Protein AF-A0A8T5R494-F1 (afdb_monomer)

Nearest PDB structures (foldseek):
  7bzg-assembly3_J  TM=7.906E-01  e=1.914E-04  Bacillus subtilis subsp. subtilis str. 168
  2lkp-assembly1_B  TM=6.337E-01  e=5.012E-02  Mycobacterium tuberculosis H37Rv
  2rdp-assembly1_A-2  TM=5.230E-01  e=3.311E-02  Geobacillus stearothermophilus
  4a6d-assembly1_A  TM=3.473E-01  e=1.219E-01  Homo sapiens
  2vxz-assembly1_A  TM=4.107E-01  e=8.606E-01  Pyrobaculum spherical virus

Sequence (161 aa):
MCARSATLAPHDPERRPKGMEPYERPQQTRVPLKECPVGASLDLLARKWTFMLLRDVAFYKLDRYSQFLHNNPGITPRILSRRLNEMVEERLLVRIGEGKDTHYRIGARGTDALPILVALFQYGLKNRADEVFTDGRPRPLGEVMPSWDADFILSLFDKEA

Foldseek 3Di:
DDDDPPPDDPPPVPPDDPPDDPPDDPPPPPDDDPDDPVVVVCVPCVPPCNLVVLCCCLPVVAWDLVSSPVSDPPQDSVNSVVNLVVCCVVQQWPWDDDDPPTTIHGGPVVLVCLVVSVVVVLCCLPPVLCPVPPVSHHDGPCVVRVVCPVCVSVVSVPPPD

Secondary structure (DSSP, 8-state):
-PPP---PPP--TT-PPTTPPP-PPPPP-SS--SS-HHHHHHHHHTSTTHHHHHHHHHTS---SHHHHHHHSTT--HHHHHHHHHHHHHTTSEEEES-GGG-EEEE-HHHHHHHHHHHHHHHHHHHH-HHHH-TT-----HHHH-TTS-HHHHHTTT----

Solvent-accessible surface area (backbone atoms only — not comparable to full-atom values): 9972 Å² total; per-residue (Å²): 136,83,82,78,81,78,76,74,70,81,82,61,92,80,74,70,65,88,89,62,74,83,81,70,73,77,77,74,66,97,60,90,68,96,64,59,68,67,58,64,47,41,73,58,54,66,40,87,60,45,60,58,54,51,42,34,33,76,74,68,66,39,36,40,70,70,52,54,52,67,77,35,83,88,57,47,74,71,55,48,56,52,50,55,52,52,32,33,77,66,30,32,27,38,80,40,76,59,81,93,60,38,35,43,42,79,16,73,56,30,46,70,42,44,67,57,52,52,52,52,49,49,48,40,32,62,76,37,12,68,80,73,35,98,84,39,59,59,56,59,62,60,76,80,39,66,88,56,41,69,62,62,57,46,58,64,68,65,67,93,123

pLDDT: mean 83.4, std 18.54, range [34.81, 98.44]

Radius of gyration: 21.04 Å; Cα contacts (8 Å, |Δi|>4): 126; chains: 1; bounding box: 49×38×62 Å

Structure (mmCIF, N/CA/C/O backbone):
data_AF-A0A8T5R494-F1
#
_entry.id   AF-A0A8T5R494-F1
#
loop_
_atom_site.group_PDB
_atom_site.id
_atom_site.type_symbol
_atom_site.label_atom_id
_atom_site.label_alt_id
_atom_site.label_comp_id
_atom_site.label_asym_id
_atom_site.label_entity_id
_atom_site.label_seq_id
_atom_site.pdbx_PDB_ins_code
_atom_site.Cartn_x
_atom_site.Cartn_y
_atom_site.Cartn_z
_atom_site.occupancy
_atom_site.B_iso_or_equiv
_atom_site.auth_seq_id
_atom_site.auth_comp_id
_atom_site.auth_asym_id
_atom_site.auth_atom_id
_atom_site.pdbx_PDB_model_num
ATOM 1 N N . MET A 1 1 ? 33.341 15.237 -7.408 1.00 35.72 1 MET A N 1
ATOM 2 C CA . MET A 1 1 ? 33.503 14.975 -8.855 1.00 35.72 1 MET A CA 1
ATOM 3 C C . MET A 1 1 ? 32.112 14.890 -9.466 1.00 35.72 1 MET A C 1
ATOM 5 O O . MET A 1 1 ? 31.382 13.965 -9.144 1.00 35.72 1 MET A O 1
ATOM 9 N N . CYS A 1 2 ? 31.703 15.909 -10.228 1.00 35.56 2 CYS A N 1
ATOM 10 C CA . CYS A 1 2 ? 30.372 15.998 -10.838 1.00 35.56 2 CYS A CA 1
ATOM 11 C C . CYS A 1 2 ? 30.210 14.974 -11.969 1.00 35.56 2 CYS A C 1
ATOM 13 O O . CYS A 1 2 ? 30.996 14.980 -12.917 1.00 35.56 2 CYS A O 1
ATOM 15 N N . ALA A 1 3 ? 29.165 14.148 -11.899 1.00 40.94 3 ALA A N 1
ATOM 16 C CA . ALA A 1 3 ? 28.700 13.364 -13.036 1.00 40.94 3 ALA A CA 1
ATOM 17 C C . ALA A 1 3 ? 28.098 14.318 -14.079 1.00 40.94 3 ALA A C 1
ATOM 19 O O . ALA A 1 3 ? 27.224 15.128 -13.770 1.00 40.94 3 ALA A O 1
ATOM 20 N N . ARG A 1 4 ? 28.610 14.260 -15.310 1.00 42.50 4 ARG A N 1
ATOM 21 C CA . ARG A 1 4 ? 28.091 15.033 -16.440 1.00 42.50 4 ARG A CA 1
ATOM 22 C C . ARG A 1 4 ? 26.683 14.539 -16.773 1.00 42.50 4 ARG A C 1
ATOM 24 O O . ARG A 1 4 ? 26.517 13.367 -17.102 1.00 42.50 4 ARG A O 1
ATOM 31 N N . SER A 1 5 ? 25.701 15.440 -16.739 1.00 43.28 5 SER A N 1
ATOM 32 C CA . SER A 1 5 ? 24.418 15.249 -17.419 1.00 43.28 5 SER A CA 1
ATOM 33 C C . SER A 1 5 ? 24.680 14.905 -18.881 1.00 43.28 5 SER A C 1
ATOM 35 O O . SER A 1 5 ? 25.178 15.740 -19.637 1.00 43.28 5 SER A O 1
ATOM 37 N N . ALA A 1 6 ? 24.348 13.684 -19.285 1.00 45.44 6 ALA A N 1
ATOM 38 C CA . ALA A 1 6 ? 24.161 13.375 -20.690 1.00 45.44 6 ALA A CA 1
ATOM 39 C C . ALA A 1 6 ? 22.821 13.991 -21.102 1.00 45.44 6 ALA A C 1
ATOM 41 O O . ALA A 1 6 ? 21.758 13.433 -20.838 1.00 45.44 6 ALA A O 1
ATOM 42 N N . THR A 1 7 ? 22.866 15.181 -21.698 1.00 47.38 7 THR A N 1
ATOM 43 C CA . THR A 1 7 ? 21.716 15.741 -22.405 1.00 47.38 7 THR A CA 1
ATOM 44 C C . THR A 1 7 ? 21.372 14.766 -23.527 1.00 47.38 7 THR A C 1
ATOM 46 O O . THR A 1 7 ? 22.133 14.638 -24.486 1.00 47.38 7 THR A O 1
ATOM 49 N N . LEU A 1 8 ? 20.266 14.030 -23.391 1.00 46.75 8 LEU A N 1
ATOM 50 C CA . LEU A 1 8 ? 19.692 13.276 -24.501 1.00 46.75 8 LEU A CA 1
ATOM 51 C C . LEU A 1 8 ? 19.473 14.268 -25.646 1.00 46.75 8 LEU A C 1
ATOM 53 O O . LEU A 1 8 ? 18.751 15.254 -25.485 1.00 46.75 8 LEU A O 1
ATOM 57 N N . ALA A 1 9 ? 20.150 14.042 -26.772 1.00 51.09 9 ALA A N 1
ATOM 58 C CA . ALA A 1 9 ? 19.888 14.798 -27.986 1.00 51.09 9 ALA A CA 1
ATOM 59 C C . ALA A 1 9 ? 18.387 14.688 -28.314 1.00 51.09 9 ALA A C 1
ATOM 61 O O . ALA A 1 9 ? 17.805 13.620 -28.088 1.00 51.09 9 ALA A O 1
ATOM 62 N N . PRO A 1 10 ? 17.746 15.758 -28.816 1.00 45.12 10 PRO A N 1
ATOM 63 C CA . PRO A 1 10 ? 16.353 15.685 -29.230 1.00 45.12 10 PRO A CA 1
ATOM 64 C C . PRO A 1 10 ? 16.191 14.517 -30.205 1.00 45.12 10 PRO A C 1
ATOM 66 O O . PRO A 1 10 ? 16.968 14.378 -31.151 1.00 45.12 10 PRO A O 1
ATOM 69 N N . HIS A 1 11 ? 15.224 13.645 -29.921 1.00 53.19 11 HIS A N 1
ATOM 70 C CA . HIS A 1 11 ? 14.880 12.530 -30.790 1.00 53.19 11 HIS A CA 1
ATOM 71 C C . HIS A 1 11 ? 14.427 13.108 -32.133 1.00 53.19 11 HIS A C 1
ATOM 73 O O . HIS A 1 11 ? 13.303 13.593 -32.237 1.00 53.19 11 HIS A O 1
ATOM 79 N N . ASP A 1 12 ? 15.307 13.087 -33.133 1.00 54.69 12 ASP A N 1
ATOM 80 C CA . ASP A 1 12 ? 14.981 13.408 -34.519 1.00 54.69 12 ASP A CA 1
ATOM 81 C C . ASP A 1 12 ? 14.103 12.268 -35.064 1.00 54.69 12 ASP A C 1
ATOM 83 O O . ASP A 1 12 ? 14.610 11.164 -35.291 1.00 54.69 12 ASP A O 1
ATOM 87 N N . PRO A 1 13 ? 12.783 12.484 -35.215 1.00 51.34 13 PRO A N 1
ATOM 88 C CA . PRO A 1 13 ? 11.857 11.428 -35.599 1.00 51.34 13 PRO A CA 1
ATOM 89 C C . PRO A 1 13 ? 12.082 10.930 -37.034 1.00 51.34 13 PRO A C 1
ATOM 91 O O . PRO A 1 13 ? 11.538 9.886 -37.394 1.00 51.34 13 PRO A O 1
ATOM 94 N N . GLU A 1 14 ? 12.887 11.633 -37.837 1.00 53.16 14 GLU A N 1
ATOM 95 C CA . GLU A 1 14 ? 13.161 11.293 -39.234 1.00 53.16 14 GLU A CA 1
ATOM 96 C C . GLU A 1 14 ? 14.513 10.594 -39.436 1.00 53.16 14 GLU A C 1
ATOM 98 O O . GLU A 1 14 ? 14.750 9.977 -40.480 1.00 53.16 14 GLU A O 1
ATOM 103 N N . ARG A 1 15 ? 15.396 10.600 -38.429 1.00 57.34 15 ARG A N 1
ATOM 104 C CA . ARG A 1 15 ? 16.722 9.974 -38.520 1.00 57.34 15 ARG A CA 1
ATOM 105 C C . ARG A 1 15 ? 16.650 8.466 -38.287 1.00 57.34 15 ARG A C 1
ATOM 107 O O . ARG A 1 15 ? 17.112 7.941 -37.277 1.00 57.34 15 ARG A O 1
ATOM 114 N N . ARG A 1 16 ? 16.087 7.740 -39.253 1.00 57.44 16 ARG A N 1
ATOM 115 C CA . ARG A 1 16 ? 16.098 6.272 -39.253 1.00 57.44 16 ARG A CA 1
ATOM 116 C C . ARG A 1 16 ? 17.517 5.759 -39.567 1.00 57.44 16 ARG A C 1
ATOM 118 O O . ARG A 1 16 ? 18.055 6.112 -40.621 1.00 57.44 16 ARG A O 1
ATOM 125 N N . PRO A 1 17 ? 18.142 4.920 -38.719 1.00 65.81 17 PRO A N 1
ATOM 126 C CA . PRO A 1 17 ? 19.397 4.264 -39.078 1.00 65.81 17 PRO A CA 1
ATOM 127 C C . PRO A 1 17 ? 19.195 3.399 -40.333 1.00 65.81 17 PRO A C 1
ATOM 129 O O . PRO A 1 17 ? 18.242 2.623 -40.428 1.00 65.81 17 PRO A O 1
ATOM 132 N N . LYS A 1 18 ? 20.080 3.560 -41.326 1.00 54.66 18 LYS A N 1
ATOM 133 C CA . LYS A 1 18 ? 20.036 2.796 -42.584 1.00 54.66 18 LYS A CA 1
ATOM 134 C C . LYS A 1 18 ? 20.122 1.295 -42.278 1.00 54.66 18 LYS A C 1
ATOM 136 O O . LYS A 1 18 ? 21.064 0.867 -41.622 1.00 54.66 18 LYS A O 1
ATOM 141 N N . GLY A 1 19 ? 19.159 0.517 -42.775 1.00 61.78 19 GLY A N 1
ATOM 142 C CA . GLY A 1 19 ? 19.111 -0.943 -42.612 1.00 61.78 19 GLY A CA 1
ATOM 143 C C . GLY A 1 19 ? 18.159 -1.452 -41.526 1.00 61.78 19 GLY A C 1
ATOM 144 O O . GLY A 1 19 ? 18.004 -2.659 -41.392 1.00 61.78 19 GLY A O 1
ATOM 145 N N . MET A 1 20 ? 17.497 -0.564 -40.779 1.00 58.94 20 MET A N 1
ATOM 146 C CA . MET A 1 20 ? 16.424 -0.959 -39.866 1.00 58.94 20 MET A CA 1
ATOM 147 C C . MET A 1 20 ? 15.097 -0.993 -40.628 1.00 58.94 20 MET A C 1
ATOM 149 O O . MET A 1 20 ? 14.709 0.012 -41.239 1.00 58.94 20 MET A O 1
ATOM 153 N N . GLU A 1 21 ? 14.409 -2.138 -40.604 1.00 63.00 21 GLU A N 1
ATOM 154 C CA . GLU A 1 21 ? 13.034 -2.224 -41.099 1.00 63.00 21 GLU A CA 1
ATOM 155 C C . GLU A 1 21 ? 12.159 -1.144 -40.439 1.00 63.00 21 GLU A C 1
ATOM 157 O O . GLU A 1 21 ? 12.444 -0.720 -39.311 1.00 63.00 21 GLU A O 1
ATOM 162 N N . PRO A 1 22 ? 11.115 -0.643 -41.129 1.00 63.50 22 PRO A N 1
ATOM 163 C CA . PRO A 1 22 ? 10.163 0.261 -40.506 1.00 63.50 22 PRO A CA 1
ATOM 164 C C . PRO A 1 22 ? 9.665 -0.357 -39.196 1.00 63.50 22 PRO A C 1
ATOM 166 O O . PRO A 1 22 ? 9.091 -1.439 -39.205 1.00 63.50 22 PRO A O 1
ATOM 169 N N . TYR A 1 23 ? 9.873 0.330 -38.069 1.00 65.62 23 TYR A N 1
ATOM 170 C CA . TYR A 1 23 ? 9.154 -0.010 -36.847 1.00 65.62 23 TYR A CA 1
ATOM 171 C C . TYR A 1 23 ? 7.674 0.270 -37.110 1.00 65.62 23 TYR A C 1
ATOM 173 O O . TYR A 1 23 ? 7.215 1.413 -37.020 1.00 65.62 23 TYR A O 1
ATOM 181 N N . GLU A 1 24 ? 6.933 -0.760 -37.508 1.00 59.88 24 GLU A N 1
ATOM 182 C CA . GLU A 1 24 ? 5.483 -0.713 -37.487 1.00 59.88 24 GLU A CA 1
ATOM 183 C C . GLU A 1 24 ? 5.073 -0.546 -36.032 1.00 59.88 24 GLU A C 1
ATOM 185 O O . GLU A 1 24 ? 5.380 -1.381 -35.177 1.00 59.88 24 GLU A O 1
ATOM 190 N N . ARG A 1 25 ? 4.405 0.574 -35.729 1.00 60.47 25 ARG A N 1
ATOM 191 C CA . ARG A 1 25 ? 3.789 0.730 -34.415 1.00 60.47 25 ARG A CA 1
ATOM 192 C C . ARG A 1 25 ? 2.878 -0.482 -34.217 1.00 60.47 25 ARG A C 1
ATOM 194 O O . ARG A 1 25 ? 2.008 -0.676 -35.071 1.00 60.47 25 ARG A O 1
ATOM 201 N N . PRO A 1 26 ? 3.062 -1.277 -33.145 1.00 67.69 26 PRO A N 1
ATOM 202 C CA . PRO A 1 26 ? 2.197 -2.414 -32.890 1.00 67.69 26 PRO A CA 1
ATOM 203 C C . PRO A 1 26 ? 0.752 -1.938 -32.983 1.00 67.69 26 PRO A C 1
ATOM 205 O O . PRO A 1 26 ? 0.393 -0.901 -32.412 1.00 67.69 26 PRO A O 1
ATOM 208 N N . GLN A 1 27 ? -0.026 -2.642 -33.807 1.00 63.25 27 GLN A N 1
ATOM 209 C CA . GLN A 1 27 ? -1.406 -2.279 -34.088 1.00 63.25 27 GLN A CA 1
ATOM 210 C C . GLN A 1 27 ? -2.154 -2.121 -32.760 1.00 63.25 27 GLN A C 1
ATOM 212 O O . GLN A 1 27 ? -1.926 -2.877 -31.811 1.00 63.25 27 GLN A O 1
ATOM 217 N N . GLN A 1 28 ? -2.986 -1.080 -32.688 1.00 73.00 28 GLN A N 1
ATOM 218 C CA . GLN A 1 28 ? -3.753 -0.707 -31.499 1.00 73.00 28 GLN A CA 1
ATOM 219 C C . GLN A 1 28 ? -4.511 -1.925 -30.944 1.00 73.00 28 GLN A C 1
ATOM 221 O O . GLN A 1 28 ? -4.804 -2.874 -31.673 1.00 73.00 28 GLN A O 1
ATOM 226 N N . THR A 1 29 ? -4.795 -1.925 -29.641 1.00 75.06 29 THR A N 1
ATOM 227 C CA . THR A 1 29 ? -5.480 -3.036 -28.964 1.00 75.06 29 THR A CA 1
ATOM 228 C C . THR A 1 29 ? -6.690 -3.533 -29.759 1.00 75.06 29 THR A C 1
ATOM 230 O O . THR A 1 29 ? -7.454 -2.736 -30.295 1.00 75.06 29 THR A O 1
ATOM 233 N N . ARG A 1 30 ? -6.894 -4.862 -29.803 1.00 81.31 30 ARG A N 1
ATOM 234 C CA . ARG A 1 30 ? -8.007 -5.499 -30.546 1.00 81.31 30 ARG A CA 1
ATOM 235 C C . ARG A 1 30 ? -9.382 -4.925 -30.180 1.00 81.31 30 ARG A C 1
ATOM 237 O O . ARG A 1 30 ? -10.300 -4.969 -30.989 1.00 81.31 30 ARG A O 1
ATOM 244 N N . VAL A 1 31 ? -9.506 -4.411 -28.957 1.00 84.81 31 VAL A N 1
ATOM 245 C CA . VAL A 1 31 ? -10.668 -3.677 -28.457 1.00 84.81 31 VAL A CA 1
ATOM 246 C C . VAL A 1 31 ? -10.256 -2.220 -28.216 1.00 84.81 31 VAL A C 1
ATOM 248 O O . VAL A 1 31 ? -9.217 -2.000 -27.582 1.00 84.81 31 VAL A O 1
ATOM 251 N N . PRO A 1 32 ? -11.044 -1.227 -28.670 1.00 86.44 32 PRO A N 1
ATOM 252 C CA . PRO A 1 32 ? -10.799 0.176 -28.358 1.00 86.44 32 PRO A CA 1
ATOM 253 C C . PRO A 1 32 ? -10.832 0.422 -26.849 1.00 86.44 32 PRO A C 1
ATOM 255 O O . PRO A 1 32 ? -11.791 0.060 -26.167 1.00 86.44 32 PRO A O 1
ATOM 258 N N . LEU A 1 33 ? -9.790 1.062 -26.327 1.00 86.00 33 LEU A N 1
ATOM 259 C CA . LEU A 1 33 ? -9.702 1.442 -24.922 1.00 86.00 33 LEU A CA 1
ATOM 260 C C . LEU A 1 33 ? -10.094 2.910 -24.754 1.00 86.00 33 LEU A C 1
ATOM 262 O O . LEU A 1 33 ? -9.643 3.765 -25.514 1.00 86.00 33 LEU A O 1
ATOM 266 N N . LYS A 1 34 ? -10.902 3.208 -23.731 1.00 89.31 34 LYS A N 1
ATOM 267 C CA . LYS A 1 34 ? -11.226 4.593 -23.353 1.00 89.31 34 LYS A CA 1
ATOM 268 C C . LYS A 1 34 ? -10.008 5.322 -22.771 1.00 89.31 34 LYS A C 1
ATOM 270 O O . LYS A 1 34 ? -9.841 6.514 -22.997 1.00 89.31 34 LYS A O 1
ATOM 275 N N . GLU A 1 35 ? -9.174 4.602 -22.026 1.00 88.50 35 GLU A N 1
ATOM 276 C CA . GLU A 1 35 ? -7.960 5.107 -21.383 1.00 88.50 35 GLU A CA 1
ATOM 277 C C . GLU A 1 35 ? -6.911 3.994 -21.245 1.00 88.50 35 GLU A C 1
ATOM 279 O O . GLU A 1 35 ? -7.214 2.811 -21.415 1.00 88.50 35 GLU A O 1
ATOM 284 N N . CYS A 1 36 ? -5.663 4.362 -20.946 1.00 89.25 36 CYS A N 1
ATOM 285 C CA . CYS A 1 36 ? -4.590 3.392 -20.742 1.00 89.25 36 CYS A CA 1
ATOM 286 C C . CYS A 1 36 ? -4.815 2.612 -19.429 1.00 89.25 36 CYS A C 1
ATOM 288 O O . CYS A 1 36 ? -4.784 3.231 -18.363 1.00 89.25 36 CYS A O 1
ATOM 290 N N . PRO A 1 37 ? -4.954 1.271 -19.455 1.00 91.44 37 PRO A N 1
ATOM 291 C CA . PRO A 1 37 ? -5.215 0.480 -18.250 1.00 91.44 37 PRO A CA 1
ATOM 292 C C . PRO A 1 37 ? -4.057 0.537 -17.248 1.00 91.44 37 PRO A C 1
ATOM 294 O O . PRO A 1 37 ? -4.281 0.474 -16.041 1.00 91.44 37 PRO A O 1
ATOM 297 N N . VAL A 1 38 ? -2.821 0.708 -17.731 1.00 94.00 38 VAL A N 1
ATOM 298 C CA . VAL A 1 38 ? -1.653 0.914 -16.863 1.00 94.00 38 VAL A CA 1
ATOM 299 C C . VAL A 1 38 ? -1.771 2.248 -16.127 1.00 94.00 38 VAL A C 1
ATOM 301 O O . VAL A 1 38 ? -1.632 2.275 -14.910 1.00 94.00 38 VAL A O 1
ATOM 304 N N . GLY A 1 39 ? -2.081 3.335 -16.843 1.00 93.56 39 GLY A N 1
ATOM 305 C CA . GLY A 1 39 ? -2.271 4.660 -16.243 1.00 93.56 39 GLY A CA 1
ATOM 306 C C . GLY A 1 39 ? -3.376 4.655 -15.186 1.00 93.56 39 GLY A C 1
ATOM 307 O O . GLY A 1 39 ? -3.116 4.988 -14.033 1.00 93.56 39 GLY A O 1
ATOM 308 N N . ALA A 1 40 ? -4.558 4.145 -15.544 1.00 93.44 40 ALA A N 1
ATOM 309 C CA . ALA A 1 40 ? -5.696 4.038 -14.629 1.00 93.44 40 ALA A CA 1
ATOM 310 C C . ALA A 1 40 ? -5.382 3.189 -13.379 1.00 93.44 40 ALA A C 1
ATOM 312 O O . ALA A 1 40 ? -5.822 3.501 -12.273 1.00 93.44 40 ALA A O 1
ATOM 313 N N . SER A 1 41 ? -4.581 2.127 -13.524 1.00 94.94 41 SER A N 1
ATOM 314 C CA . SER A 1 41 ? -4.144 1.310 -12.382 1.00 94.94 41 SER A CA 1
ATOM 315 C C . SER A 1 41 ? -3.178 2.069 -11.469 1.00 94.94 41 SER A C 1
ATOM 317 O O . SER A 1 41 ? -3.281 1.986 -10.243 1.00 94.94 41 SER A O 1
ATOM 319 N N . LEU A 1 42 ? -2.241 2.824 -12.049 1.00 95.44 42 LEU A N 1
ATOM 320 C CA . LEU A 1 42 ? -1.254 3.602 -11.299 1.00 95.44 42 LEU A CA 1
ATOM 321 C C . LEU A 1 42 ? -1.894 4.761 -10.529 1.00 95.44 42 LEU A C 1
ATOM 323 O O . LEU A 1 42 ? -1.454 5.037 -9.413 1.00 95.44 42 LEU A O 1
ATOM 327 N N . ASP A 1 43 ? -2.970 5.360 -11.042 1.00 92.88 43 ASP A N 1
ATOM 328 C CA . ASP A 1 43 ? -3.707 6.422 -10.342 1.00 92.88 43 ASP A CA 1
ATOM 329 C C . ASP A 1 43 ? -4.204 5.996 -8.957 1.00 92.88 43 ASP A C 1
ATOM 331 O O . ASP A 1 43 ? -4.339 6.834 -8.060 1.00 92.88 43 ASP A O 1
ATOM 335 N N . LEU A 1 44 ? -4.446 4.698 -8.754 1.00 93.31 44 LEU A N 1
ATOM 336 C CA . LEU A 1 44 ? -4.774 4.114 -7.458 1.00 93.31 44 LEU A CA 1
ATOM 337 C C . LEU A 1 44 ? -3.546 3.514 -6.761 1.00 93.31 44 LEU A C 1
ATOM 339 O O . LEU A 1 44 ? -3.256 3.845 -5.606 1.00 93.31 44 LEU A O 1
ATOM 343 N N . LEU A 1 45 ? -2.839 2.608 -7.439 1.00 95.81 45 LEU A N 1
ATOM 344 C CA . LEU A 1 45 ? -1.816 1.760 -6.823 1.00 95.81 45 LEU A CA 1
ATOM 345 C C . LEU A 1 45 ? -0.520 2.518 -6.512 1.00 95.81 45 LEU A C 1
ATOM 347 O O . LEU A 1 45 ? 0.123 2.239 -5.500 1.00 95.81 45 LEU A O 1
ATOM 351 N N . ALA A 1 46 ? -0.158 3.516 -7.322 1.00 94.31 46 ALA A N 1
ATOM 352 C CA . ALA A 1 46 ? 1.048 4.319 -7.116 1.00 94.31 46 ALA A CA 1
ATOM 353 C C . ALA A 1 46 ? 0.853 5.459 -6.101 1.00 94.31 46 ALA A C 1
ATOM 355 O O . ALA A 1 46 ? 1.801 6.186 -5.792 1.00 94.31 46 ALA A O 1
ATOM 356 N N . ARG A 1 47 ? -0.353 5.622 -5.530 1.00 96.00 47 ARG A N 1
ATOM 357 C CA . ARG A 1 47 ? -0.571 6.578 -4.436 1.00 96.00 47 ARG A CA 1
ATOM 358 C C . ARG A 1 47 ? 0.342 6.225 -3.259 1.00 96.00 47 ARG A C 1
ATOM 360 O O . ARG A 1 47 ? 0.454 5.063 -2.862 1.00 96.00 47 ARG A O 1
ATOM 367 N N . LYS A 1 48 ? 0.977 7.242 -2.668 1.00 94.94 48 LYS A N 1
ATOM 368 C CA . LYS A 1 48 ? 1.912 7.065 -1.548 1.00 94.94 48 LYS A CA 1
ATOM 369 C C . LYS A 1 48 ? 1.268 6.233 -0.428 1.00 94.94 48 LYS A C 1
ATOM 371 O O . LYS A 1 48 ? 0.131 6.498 -0.040 1.00 94.94 48 LYS A O 1
ATOM 376 N N . TRP A 1 49 ? 2.035 5.275 0.095 1.00 97.38 49 TRP A N 1
ATOM 377 C CA . TRP A 1 49 ? 1.672 4.303 1.140 1.00 97.38 49 TRP A CA 1
ATOM 378 C C . TRP A 1 49 ? 0.795 3.119 0.720 1.00 97.38 49 TRP A C 1
ATOM 380 O O . TRP A 1 49 ? 0.738 2.162 1.482 1.00 97.38 49 TRP A O 1
ATOM 390 N N . THR A 1 50 ? 0.173 3.110 -0.464 1.00 97.69 50 THR A N 1
ATOM 391 C CA . THR A 1 50 ? -0.735 2.014 -0.864 1.00 97.69 50 THR A CA 1
ATOM 392 C C . THR A 1 50 ? -0.051 0.650 -0.813 1.00 97.69 50 THR A C 1
ATOM 394 O O . THR A 1 50 ? -0.492 -0.230 -0.078 1.00 97.69 50 THR A O 1
ATOM 397 N N . PHE A 1 51 ? 1.074 0.487 -1.513 1.00 97.56 51 PHE A N 1
ATOM 398 C CA . PHE A 1 51 ? 1.819 -0.774 -1.493 1.00 97.56 51 PHE A CA 1
ATOM 399 C C . PHE A 1 51 ? 2.475 -1.080 -0.144 1.00 97.56 51 PHE A C 1
ATOM 401 O O . PHE A 1 51 ? 2.638 -2.249 0.186 1.00 97.56 51 PHE A O 1
ATOM 408 N N . MET A 1 52 ? 2.811 -0.065 0.658 1.00 97.56 52 MET A N 1
ATOM 409 C CA . MET A 1 52 ? 3.364 -0.287 2.000 1.00 97.56 52 MET A CA 1
ATOM 410 C C . MET A 1 52 ? 2.309 -0.872 2.943 1.00 97.56 52 MET A C 1
ATOM 412 O O . MET A 1 52 ? 2.586 -1.824 3.660 1.00 97.56 52 MET A O 1
ATOM 416 N N . LEU A 1 53 ? 1.075 -0.368 2.887 1.00 98.25 53 LEU A N 1
ATOM 417 C CA . LEU A 1 53 ? -0.032 -0.888 3.691 1.00 98.25 53 LEU A CA 1
ATOM 418 C C . LEU A 1 53 ? -0.520 -2.253 3.184 1.00 98.25 53 LEU A C 1
ATOM 420 O O . LEU A 1 53 ? -0.818 -3.126 3.993 1.00 98.25 53 LEU A O 1
ATOM 424 N N . LEU A 1 54 ? -0.552 -2.480 1.863 1.00 97.06 54 LEU A N 1
ATOM 425 C CA . LEU A 1 54 ? -0.850 -3.808 1.306 1.00 97.06 54 LEU A CA 1
ATOM 426 C C . LEU A 1 54 ? 0.196 -4.846 1.726 1.00 97.06 54 LEU A C 1
ATOM 428 O O . LEU A 1 54 ? -0.178 -5.943 2.133 1.00 97.06 54 LEU A O 1
ATOM 432 N N . ARG A 1 55 ? 1.486 -4.486 1.681 1.00 94.88 55 ARG A N 1
ATOM 433 C CA . ARG A 1 55 ? 2.585 -5.299 2.217 1.00 94.88 55 ARG A CA 1
ATOM 434 C C . ARG A 1 55 ? 2.324 -5.631 3.678 1.00 94.88 55 ARG A C 1
ATOM 436 O O . ARG A 1 55 ? 2.301 -6.797 4.038 1.00 94.88 55 ARG A O 1
ATOM 443 N N . ASP A 1 56 ? 2.059 -4.639 4.511 1.00 96.31 56 ASP A N 1
ATOM 444 C CA . ASP A 1 56 ? 1.877 -4.870 5.943 1.00 96.31 56 ASP A CA 1
ATOM 445 C C . ASP A 1 56 ? 0.765 -5.881 6.256 1.00 96.31 56 ASP A C 1
ATOM 447 O O . ASP A 1 56 ? 0.966 -6.779 7.075 1.00 96.31 56 ASP A O 1
ATOM 451 N N . VAL A 1 57 ? -0.364 -5.800 5.549 1.00 94.62 57 VAL A N 1
ATOM 452 C CA . VAL A 1 57 ? -1.482 -6.741 5.713 1.00 94.62 57 VAL A CA 1
ATOM 453 C C . VAL A 1 57 ? -1.153 -8.122 5.147 1.00 94.62 57 VAL A C 1
ATOM 455 O O . VAL A 1 57 ? -1.330 -9.137 5.822 1.00 94.62 57 VAL A O 1
ATOM 458 N N . ALA A 1 58 ? -0.689 -8.185 3.900 1.00 89.62 58 ALA A N 1
ATOM 459 C CA . ALA A 1 58 ? -0.529 -9.449 3.188 1.00 89.62 58 ALA A CA 1
ATOM 460 C C . ALA A 1 58 ? 0.628 -10.286 3.744 1.00 89.62 58 ALA A C 1
ATOM 462 O O . ALA A 1 58 ? 0.513 -11.507 3.894 1.00 89.62 58 ALA A O 1
ATOM 463 N N . PHE A 1 59 ? 1.728 -9.610 4.059 1.00 87.00 59 PHE A N 1
ATOM 464 C CA . PHE A 1 59 ? 3.035 -10.208 4.282 1.00 87.00 59 PHE A CA 1
ATOM 465 C C . PHE A 1 59 ? 3.422 -10.230 5.755 1.00 87.00 59 PHE A C 1
ATOM 467 O O . PHE A 1 59 ? 3.890 -11.248 6.258 1.00 87.00 59 PHE A O 1
ATOM 474 N N . TYR A 1 60 ? 3.180 -9.130 6.466 1.00 89.50 60 TYR A N 1
ATOM 475 C CA . TYR A 1 60 ? 3.514 -9.019 7.888 1.00 89.50 60 TYR A CA 1
ATOM 476 C C . TYR A 1 60 ? 2.332 -9.335 8.809 1.00 89.50 60 TYR A C 1
ATOM 478 O O . TYR A 1 60 ? 2.490 -9.313 10.027 1.00 89.50 60 TYR A O 1
ATOM 486 N N . LYS A 1 61 ? 1.160 -9.650 8.235 1.00 89.88 61 LYS A N 1
ATOM 487 C CA . LYS A 1 61 ? -0.086 -9.963 8.958 1.00 89.88 61 LYS A CA 1
ATOM 488 C C . LYS A 1 61 ? -0.465 -8.882 9.977 1.00 89.88 61 LYS A C 1
ATOM 490 O O . LYS A 1 61 ? -1.076 -9.175 11.001 1.00 89.88 61 LYS A O 1
ATOM 495 N N . LEU A 1 62 ? -0.097 -7.634 9.692 1.00 95.50 62 LEU A N 1
ATOM 496 C CA . LEU A 1 62 ? -0.494 -6.486 10.493 1.00 95.50 62 LEU A CA 1
ATOM 497 C C . LEU A 1 62 ? -1.911 -6.102 10.097 1.00 95.50 62 LEU A C 1
ATOM 499 O O . LEU A 1 62 ? -2.209 -5.933 8.916 1.00 95.50 62 LEU A O 1
ATOM 503 N N . ASP A 1 63 ? -2.785 -5.955 1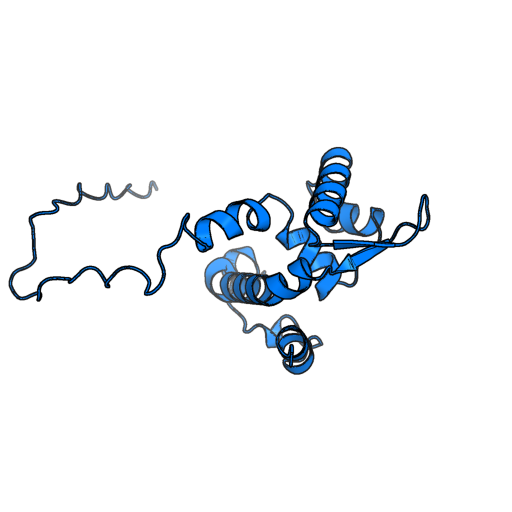1.079 1.00 96.88 63 ASP A N 1
ATOM 504 C CA . ASP A 1 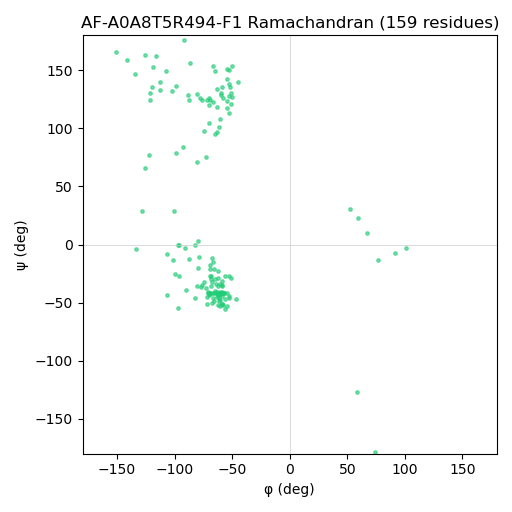63 ? -4.198 -5.689 10.840 1.00 96.88 63 ASP A CA 1
ATOM 505 C C . ASP A 1 63 ? -4.752 -4.562 11.716 1.00 96.88 63 ASP A C 1
ATOM 507 O O . ASP A 1 63 ? -5.889 -4.140 11.517 1.00 96.88 63 ASP A O 1
ATOM 511 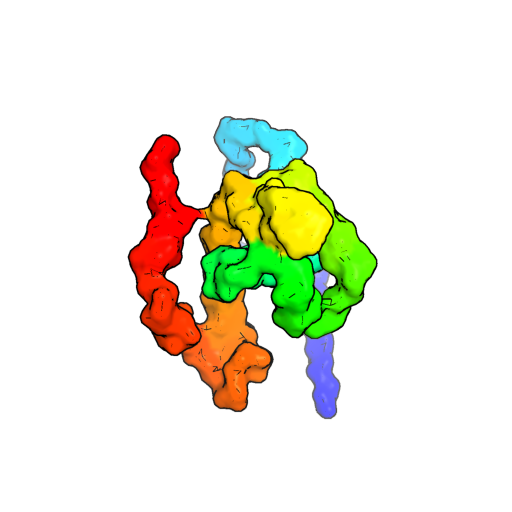N N . ARG A 1 64 ? -3.962 -4.004 12.640 1.00 97.69 64 ARG A N 1
ATOM 512 C CA . ARG A 1 64 ? -4.377 -2.890 13.504 1.00 97.69 64 ARG A CA 1
ATOM 513 C C . ARG A 1 64 ? -3.704 -1.577 13.121 1.00 97.69 64 ARG A C 1
ATOM 515 O O . ARG A 1 64 ? -2.541 -1.517 12.731 1.00 97.69 64 ARG A O 1
ATOM 522 N N . TYR A 1 65 ? -4.422 -0.479 13.356 1.00 97.62 65 TYR A N 1
ATOM 523 C CA . TYR A 1 65 ? -3.942 0.883 13.096 1.00 97.62 65 TYR A CA 1
ATOM 524 C C . TYR A 1 65 ? -2.575 1.187 13.738 1.00 97.62 65 TYR A C 1
ATOM 526 O O . TYR A 1 65 ? -1.689 1.741 13.089 1.00 97.62 65 TYR A O 1
ATOM 534 N N . SER A 1 66 ? -2.391 0.819 15.010 1.00 96.88 66 SER A N 1
ATOM 535 C CA . SER A 1 66 ? -1.142 1.065 15.742 1.00 96.88 66 SER A CA 1
ATOM 536 C C . SER A 1 66 ? 0.046 0.312 15.142 1.00 96.88 66 SER A C 1
ATOM 538 O O . SER A 1 66 ? 1.152 0.849 15.122 1.00 96.88 66 SER A O 1
ATOM 540 N N . GLN A 1 67 ? -0.183 -0.891 14.609 1.00 98.00 67 GLN A N 1
ATOM 541 C CA . GLN A 1 67 ? 0.849 -1.679 13.942 1.00 98.00 67 GLN A CA 1
ATOM 542 C C . GLN A 1 67 ? 1.300 -1.000 12.648 1.00 98.00 67 GLN A C 1
ATOM 544 O O . GLN A 1 67 ? 2.499 -0.827 12.449 1.00 98.00 67 GLN A O 1
ATOM 549 N N . PHE A 1 68 ? 0.366 -0.528 11.814 1.00 98.00 68 PHE A N 1
ATOM 550 C CA . PHE A 1 68 ? 0.717 0.209 10.594 1.00 98.00 68 PHE A CA 1
ATOM 551 C C . PHE A 1 68 ? 1.493 1.491 10.890 1.00 98.00 68 PHE A C 1
ATOM 553 O O . PHE A 1 68 ? 2.446 1.812 10.183 1.00 98.00 68 PHE A O 1
ATOM 560 N N . LEU A 1 69 ? 1.101 2.228 11.933 1.00 97.56 69 LEU A N 1
ATOM 561 C CA . LEU A 1 69 ? 1.786 3.460 12.315 1.00 97.56 69 LEU A CA 1
ATOM 562 C C . LEU A 1 69 ? 3.225 3.189 12.773 1.00 97.56 69 LEU A C 1
ATOM 564 O O . LEU A 1 69 ? 4.129 3.941 12.421 1.00 97.56 69 LEU A O 1
ATOM 568 N N . HIS A 1 70 ? 3.435 2.111 13.529 1.00 97.88 70 HIS A N 1
ATOM 569 C CA . HIS A 1 70 ? 4.760 1.696 13.979 1.00 97.88 70 HIS A CA 1
ATOM 570 C C . HIS A 1 70 ? 5.636 1.191 12.822 1.00 97.88 70 HIS A C 1
ATOM 572 O O . HIS A 1 70 ? 6.803 1.560 12.728 1.00 97.88 70 HIS A O 1
ATOM 578 N N . ASN A 1 71 ? 5.068 0.388 11.918 1.00 97.69 71 ASN A N 1
ATOM 579 C CA . ASN A 1 71 ? 5.812 -0.288 10.854 1.00 97.69 71 ASN A CA 1
ATOM 580 C C . ASN A 1 71 ? 6.159 0.611 9.651 1.00 97.69 71 ASN A C 1
ATOM 582 O O . ASN A 1 71 ? 6.958 0.230 8.796 1.00 97.69 71 ASN A O 1
ATOM 586 N N . ASN A 1 72 ? 5.585 1.816 9.567 1.00 97.25 72 ASN A N 1
ATOM 587 C CA . ASN A 1 72 ? 5.827 2.752 8.466 1.00 97.25 72 ASN A CA 1
ATOM 588 C C . ASN A 1 72 ? 6.364 4.101 8.965 1.00 97.25 72 ASN A C 1
ATOM 590 O O . ASN A 1 72 ? 5.624 5.090 8.987 1.00 97.25 72 ASN A O 1
ATOM 594 N N . PRO A 1 73 ? 7.656 4.189 9.327 1.00 95.06 73 PRO A N 1
ATOM 595 C CA . PRO A 1 73 ? 8.272 5.451 9.712 1.00 95.06 73 PRO A CA 1
ATOM 596 C C . PRO A 1 73 ? 8.025 6.552 8.670 1.00 95.06 73 PRO A C 1
ATOM 598 O O . PRO A 1 73 ? 8.218 6.365 7.469 1.00 95.06 73 PRO A O 1
ATOM 601 N N . GLY A 1 74 ? 7.569 7.716 9.133 1.00 95.88 74 GLY A N 1
ATOM 602 C CA . GLY A 1 74 ? 7.241 8.861 8.279 1.00 95.88 74 GLY A CA 1
ATOM 603 C C . GLY A 1 74 ? 5.783 8.931 7.811 1.00 95.88 74 GLY A C 1
ATOM 604 O O . GLY A 1 74 ? 5.389 9.961 7.254 1.00 95.88 74 GLY A O 1
ATOM 605 N N . ILE A 1 75 ? 4.951 7.910 8.062 1.00 97.88 75 ILE A N 1
ATOM 606 C CA . ILE A 1 75 ? 3.498 8.074 7.953 1.00 97.88 75 ILE A CA 1
ATOM 607 C C . ILE A 1 75 ? 2.979 8.792 9.201 1.00 97.88 75 ILE A C 1
ATOM 609 O O . ILE A 1 75 ? 3.239 8.390 10.332 1.00 97.88 75 ILE A O 1
ATOM 613 N N . THR A 1 76 ? 2.249 9.890 9.017 1.00 98.19 76 THR A N 1
ATOM 614 C CA . THR A 1 76 ? 1.622 10.586 10.148 1.00 98.19 76 THR A CA 1
ATOM 615 C C . THR A 1 76 ? 0.253 9.975 10.452 1.00 98.19 76 THR A C 1
ATOM 617 O O . THR A 1 76 ? -0.388 9.454 9.533 1.00 98.19 76 THR A O 1
ATOM 620 N N . PRO A 1 77 ? -0.268 10.099 11.689 1.00 98.19 77 PRO A N 1
ATOM 621 C CA . PRO A 1 77 ? -1.590 9.580 12.043 1.00 98.19 77 PRO A CA 1
ATOM 622 C C . PRO A 1 77 ? -2.707 10.050 11.100 1.00 98.19 77 PRO A C 1
ATOM 624 O O . PRO A 1 77 ? -3.505 9.262 10.602 1.00 98.19 77 PRO A O 1
ATOM 627 N N . ARG A 1 78 ? -2.714 11.346 10.765 1.00 98.00 78 ARG A N 1
ATOM 628 C CA . ARG A 1 78 ? -3.690 11.929 9.833 1.00 98.00 78 ARG A CA 1
ATOM 629 C C . ARG A 1 78 ? -3.614 11.291 8.445 1.00 98.00 78 ARG A C 1
ATOM 631 O O . ARG A 1 78 ? -4.649 11.033 7.833 1.00 98.00 78 ARG A O 1
ATOM 638 N N . ILE A 1 79 ? -2.402 11.066 7.936 1.00 98.06 79 ILE A N 1
ATOM 639 C CA . ILE A 1 79 ? -2.199 10.464 6.616 1.00 98.06 79 ILE A CA 1
ATOM 640 C C . ILE A 1 79 ? -2.599 8.991 6.638 1.00 98.06 79 ILE A C 1
ATOM 642 O O . ILE A 1 79 ? -3.298 8.568 5.723 1.00 98.06 79 ILE A O 1
ATOM 646 N N . LEU A 1 80 ? -2.226 8.242 7.679 1.00 98.31 80 LEU A N 1
ATOM 647 C CA . LEU A 1 80 ? -2.607 6.840 7.831 1.00 98.31 80 LEU A CA 1
ATOM 648 C C . LEU A 1 80 ? -4.131 6.676 7.864 1.00 98.31 80 LEU A C 1
ATOM 650 O O . LEU A 1 80 ? -4.663 5.914 7.064 1.00 98.31 80 LEU A O 1
ATOM 654 N N . SER A 1 81 ? -4.839 7.437 8.708 1.00 97.81 81 SER A N 1
ATOM 655 C CA . SER A 1 81 ? -6.307 7.387 8.780 1.00 97.81 81 SER A CA 1
ATOM 656 C C . SER A 1 81 ? -6.958 7.663 7.428 1.00 97.81 81 SER A C 1
ATOM 658 O O . SER A 1 81 ? -7.822 6.906 6.991 1.00 97.81 81 SER A O 1
ATOM 660 N N . ARG A 1 82 ? -6.508 8.714 6.729 1.00 97.81 82 ARG A N 1
ATOM 661 C CA . ARG A 1 82 ? -7.016 9.040 5.393 1.00 97.81 82 ARG A CA 1
ATOM 662 C C . ARG A 1 82 ? -6.763 7.899 4.405 1.00 97.81 82 ARG A C 1
ATOM 664 O O . ARG A 1 82 ? -7.680 7.494 3.703 1.00 97.81 82 ARG A O 1
ATOM 671 N N . ARG A 1 83 ? -5.540 7.360 4.365 1.00 97.75 83 ARG A N 1
ATOM 672 C CA . ARG A 1 83 ? -5.178 6.280 3.437 1.00 97.75 83 ARG A CA 1
ATOM 673 C C . ARG A 1 83 ? -5.950 4.995 3.707 1.00 97.75 83 ARG A C 1
ATOM 675 O O . ARG A 1 83 ? -6.392 4.372 2.753 1.00 97.75 83 ARG A O 1
ATOM 682 N N . LEU A 1 84 ? -6.138 4.613 4.967 1.00 98.12 84 LEU A N 1
ATOM 683 C C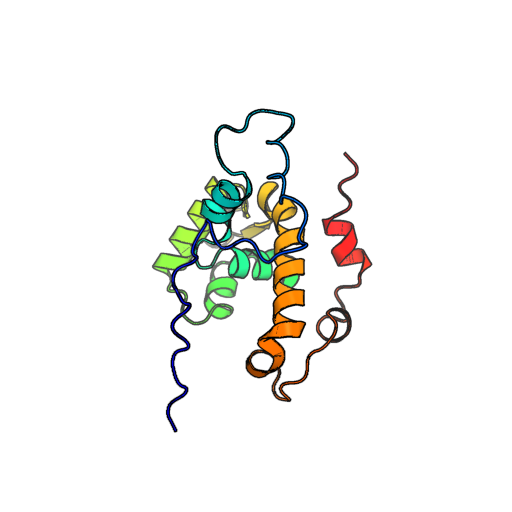A . LEU A 1 84 ? -6.927 3.433 5.319 1.00 98.12 84 LEU A CA 1
ATOM 684 C C . LEU A 1 84 ? -8.390 3.587 4.887 1.00 98.12 84 LEU A C 1
ATOM 686 O O . LEU A 1 84 ? -8.952 2.638 4.351 1.00 98.12 84 LEU A O 1
ATOM 690 N N . ASN A 1 85 ? -8.987 4.772 5.057 1.00 97.94 85 ASN A N 1
ATOM 691 C CA . ASN A 1 85 ? -10.344 5.044 4.571 1.00 97.94 85 ASN A CA 1
ATOM 692 C C . ASN A 1 85 ? -10.427 4.917 3.044 1.00 97.94 85 ASN A C 1
ATOM 694 O O . ASN A 1 85 ? -11.224 4.128 2.548 1.00 97.94 85 ASN A O 1
ATOM 698 N N . GLU A 1 86 ? -9.545 5.603 2.314 1.00 98.00 86 GLU A N 1
ATOM 699 C CA . GLU A 1 86 ? -9.504 5.550 0.846 1.00 98.00 86 GLU A CA 1
ATOM 700 C C . GLU A 1 86 ? -9.276 4.117 0.332 1.00 98.00 86 GLU A C 1
ATOM 702 O O . GLU A 1 86 ? -9.909 3.679 -0.620 1.00 98.00 86 GLU A O 1
ATOM 707 N N . MET A 1 87 ? -8.392 3.343 0.968 1.00 98.44 87 MET A N 1
ATOM 708 C CA . MET A 1 87 ? -8.138 1.953 0.573 1.00 98.44 87 MET A CA 1
ATOM 709 C C . MET A 1 87 ? -9.332 1.031 0.848 1.00 98.44 87 MET A C 1
ATOM 711 O O . MET A 1 87 ? -9.518 0.059 0.116 1.00 98.44 87 MET A O 1
ATOM 715 N N . VAL A 1 88 ? -10.141 1.320 1.870 1.00 98.38 88 VAL A N 1
ATOM 716 C CA . VAL A 1 88 ? -11.395 0.597 2.122 1.00 98.38 88 VAL A CA 1
ATOM 717 C C . VAL A 1 88 ? -12.454 0.967 1.081 1.00 98.38 88 VAL A C 1
ATOM 719 O O . VAL A 1 88 ? -13.072 0.072 0.508 1.00 98.38 88 VAL A O 1
ATOM 722 N N . GLU A 1 89 ? -12.616 2.255 0.771 1.00 98.19 89 GLU A N 1
ATOM 723 C CA . GLU A 1 89 ? -13.524 2.742 -0.282 1.00 98.19 89 GLU A CA 1
ATOM 724 C C . GLU A 1 89 ? -13.193 2.120 -1.648 1.00 98.19 89 GLU A C 1
ATOM 726 O O . GLU A 1 89 ? -14.072 1.652 -2.371 1.00 98.19 89 GLU A O 1
ATOM 731 N N . GLU A 1 90 ? -11.902 2.015 -1.960 1.00 97.81 90 GLU A N 1
ATOM 732 C CA . GLU A 1 90 ? -11.382 1.434 -3.200 1.00 97.81 90 GLU A CA 1
ATOM 733 C C . GLU A 1 90 ? -11.357 -0.104 -3.193 1.00 97.81 90 GLU A C 1
ATOM 735 O O . GLU A 1 90 ? -10.891 -0.709 -4.160 1.00 97.81 90 GLU A O 1
ATOM 740 N N . ARG A 1 91 ? -11.848 -0.764 -2.132 1.00 98.06 91 ARG A N 1
ATOM 741 C CA . ARG A 1 91 ? -11.869 -2.234 -1.962 1.00 98.06 91 ARG A CA 1
ATOM 742 C C . ARG A 1 91 ? -10.485 -2.897 -2.002 1.00 98.06 91 ARG A C 1
ATOM 744 O O . ARG A 1 91 ? -10.370 -4.094 -2.284 1.00 98.06 91 ARG A O 1
ATOM 751 N N . LEU A 1 92 ? -9.433 -2.129 -1.720 1.00 98.06 92 LEU A N 1
ATOM 752 C CA . LEU A 1 92 ? -8.079 -2.643 -1.509 1.00 98.06 92 LEU A CA 1
ATOM 753 C C . LEU A 1 92 ? -7.953 -3.293 -0.130 1.00 98.06 92 LEU A C 1
ATOM 755 O O . LEU A 1 92 ? -7.266 -4.301 0.017 1.00 98.06 92 LEU A O 1
ATOM 759 N N . LEU A 1 93 ? -8.651 -2.741 0.862 1.00 98.44 93 LEU A N 1
ATOM 760 C CA . LEU A 1 93 ? -8.767 -3.285 2.210 1.00 98.44 93 LEU A CA 1
ATOM 761 C C . LEU A 1 93 ? -10.238 -3.439 2.601 1.00 98.44 93 LEU A C 1
ATOM 763 O O . LEU A 1 93 ? -11.125 -2.824 2.013 1.00 98.44 93 LEU A O 1
ATOM 767 N N . VAL A 1 94 ? -10.487 -4.237 3.631 1.00 98.12 94 VAL A N 1
ATOM 768 C CA . VAL A 1 94 ? -11.781 -4.365 4.303 1.00 98.12 94 VAL A CA 1
ATOM 769 C C . VAL A 1 94 ? -11.588 -4.012 5.768 1.00 98.12 94 VAL A C 1
ATOM 771 O O . VAL A 1 94 ? -10.680 -4.533 6.413 1.00 98.12 94 VAL A O 1
ATOM 774 N N . ARG A 1 95 ? -12.448 -3.139 6.297 1.00 98.00 95 ARG A N 1
ATOM 775 C CA . ARG A 1 95 ? -12.511 -2.835 7.728 1.00 98.00 95 ARG A CA 1
ATOM 776 C C . ARG A 1 95 ? -13.456 -3.816 8.417 1.00 98.00 95 ARG A C 1
ATOM 778 O O . ARG A 1 95 ? -14.591 -3.968 7.980 1.00 98.00 95 ARG A O 1
ATOM 785 N N . ILE A 1 96 ? -12.993 -4.440 9.492 1.00 97.38 96 ILE A N 1
ATOM 786 C CA . ILE A 1 96 ? -13.766 -5.348 10.340 1.00 97.38 96 ILE A CA 1
ATOM 787 C C . ILE A 1 96 ? -13.799 -4.773 11.756 1.00 97.38 96 ILE A C 1
ATOM 789 O O . ILE A 1 96 ? -12.765 -4.338 12.258 1.00 97.38 96 ILE A O 1
ATOM 793 N N . GLY A 1 97 ? -14.967 -4.786 12.397 1.00 95.56 97 GLY A N 1
ATOM 794 C CA . GLY A 1 97 ? -15.143 -4.237 13.742 1.00 95.56 97 GLY A CA 1
ATOM 795 C C . GLY A 1 97 ? -15.154 -2.706 13.787 1.00 95.56 97 GLY A C 1
ATOM 796 O O . GLY 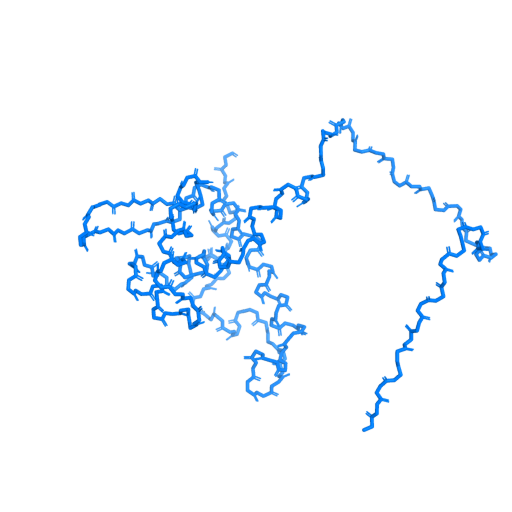A 1 97 ? -15.070 -2.025 12.762 1.00 95.56 97 GLY A O 1
ATOM 797 N N . GLU A 1 98 ? -15.276 -2.166 15.000 1.00 91.56 98 GLU A N 1
ATOM 798 C CA . GLU A 1 98 ? -15.422 -0.731 15.251 1.00 91.56 98 GLU A CA 1
ATOM 799 C C . GLU A 1 98 ? -14.636 -0.280 16.491 1.00 91.56 98 GLU A C 1
ATOM 801 O O . GLU A 1 98 ? -14.290 -1.061 17.382 1.00 91.56 98 GLU A O 1
ATOM 806 N N . GLY A 1 99 ? -14.335 1.020 16.555 1.00 89.75 99 GLY A N 1
ATOM 807 C CA . GLY A 1 99 ? -13.628 1.619 17.684 1.00 89.75 99 GLY A CA 1
ATOM 808 C C . GLY A 1 99 ? -12.257 0.979 17.922 1.00 89.75 99 GLY A C 1
ATOM 809 O O . GLY A 1 99 ? -11.429 0.895 17.012 1.00 89.75 99 GLY A O 1
ATOM 810 N N . LYS A 1 100 ? -12.010 0.535 19.160 1.00 86.50 100 LYS A N 1
ATOM 811 C CA . LYS A 1 100 ? -10.731 -0.077 19.562 1.00 86.50 100 LYS A CA 1
ATOM 812 C C . LYS A 1 100 ? -10.493 -1.455 18.940 1.00 86.50 100 LYS A C 1
ATOM 814 O O . LYS A 1 100 ? -9.337 -1.854 18.842 1.00 86.50 100 LYS A O 1
ATOM 819 N N . ASP A 1 101 ? -11.547 -2.137 18.493 1.00 92.88 101 ASP A N 1
ATOM 820 C CA . ASP A 1 101 ? -11.453 -3.459 17.867 1.00 92.88 101 ASP A CA 1
ATOM 821 C C . ASP A 1 101 ? -11.535 -3.390 16.337 1.00 92.88 101 ASP A C 1
ATOM 823 O O . ASP A 1 101 ? -12.008 -4.297 15.665 1.00 92.88 101 ASP A O 1
ATOM 827 N N . THR A 1 102 ? -11.086 -2.271 15.764 1.00 97.12 102 THR A N 1
ATOM 828 C CA . THR A 1 102 ? -11.004 -2.125 14.310 1.00 97.12 102 THR A CA 1
ATOM 829 C C . THR A 1 102 ? -9.801 -2.900 13.769 1.00 97.12 102 THR A C 1
ATOM 831 O O . THR A 1 102 ? -8.658 -2.623 14.146 1.00 97.12 102 THR A O 1
ATOM 834 N N . HIS A 1 103 ? -10.066 -3.795 12.822 1.00 97.81 103 HIS A N 1
ATOM 835 C CA . HIS A 1 103 ? -9.087 -4.555 12.052 1.00 97.81 103 HIS A CA 1
ATOM 836 C C . HIS A 1 103 ? -9.189 -4.249 10.555 1.00 97.81 103 HIS A C 1
ATOM 838 O O . HIS A 1 103 ? -10.263 -3.929 10.043 1.00 97.81 103 HIS A O 1
ATOM 844 N N . TYR A 1 104 ? -8.082 -4.405 9.836 1.00 98.25 104 TYR A N 1
ATOM 845 C CA . TYR A 1 104 ? -7.998 -4.243 8.389 1.00 98.25 104 TYR A CA 1
ATOM 846 C C . TYR A 1 104 ? -7.510 -5.538 7.746 1.00 98.25 104 TYR A C 1
ATOM 848 O O . TYR A 1 104 ? -6.449 -6.052 8.084 1.00 98.25 104 TYR A O 1
ATOM 856 N N . ARG A 1 105 ? -8.287 -6.058 6.797 1.00 96.69 105 ARG A N 1
ATOM 857 C CA . ARG A 1 105 ? -7.961 -7.257 6.014 1.00 96.69 105 ARG A CA 1
ATOM 858 C C . ARG A 1 105 ? -7.800 -6.911 4.542 1.00 96.69 105 ARG A C 1
ATOM 860 O O . ARG A 1 105 ? -8.260 -5.860 4.099 1.00 96.69 105 ARG A O 1
ATOM 867 N N . ILE A 1 106 ? -7.159 -7.795 3.784 1.00 95.75 106 ILE A N 1
ATOM 868 C CA . ILE A 1 106 ? -7.019 -7.636 2.334 1.00 95.75 106 ILE A CA 1
ATOM 869 C C . ILE A 1 106 ? -8.407 -7.661 1.672 1.00 95.75 106 ILE A C 1
ATOM 871 O O . ILE A 1 106 ? -9.251 -8.490 2.011 1.00 95.75 106 ILE A O 1
ATOM 875 N N . GLY A 1 107 ? -8.665 -6.719 0.766 1.00 96.25 107 GLY A N 1
ATOM 876 C CA . GLY A 1 107 ? -9.884 -6.684 -0.044 1.00 96.25 107 GLY A CA 1
ATOM 877 C C . GLY A 1 107 ? -9.720 -7.407 -1.380 1.00 96.25 107 GLY A C 1
ATOM 878 O O . GLY A 1 107 ? -8.625 -7.848 -1.733 1.00 96.25 107 GLY A O 1
ATOM 879 N N . ALA A 1 108 ? -10.802 -7.495 -2.157 1.00 94.38 108 ALA A N 1
ATOM 880 C CA . ALA A 1 108 ? -10.791 -8.171 -3.457 1.00 94.38 108 ALA A CA 1
ATOM 881 C C . ALA A 1 108 ? -9.767 -7.549 -4.424 1.00 94.38 108 ALA A C 1
ATOM 883 O O . ALA A 1 108 ? -8.882 -8.253 -4.906 1.00 94.38 108 ALA A O 1
ATOM 884 N N . ARG A 1 109 ? -9.806 -6.218 -4.603 1.00 95.75 109 ARG A N 1
ATOM 885 C CA . ARG A 1 109 ? -8.836 -5.495 -5.449 1.00 95.75 109 ARG A CA 1
ATOM 886 C C . ARG A 1 109 ? -7.436 -5.477 -4.839 1.00 95.75 109 ARG A C 1
ATOM 888 O O . ARG A 1 109 ? -6.453 -5.376 -5.561 1.00 9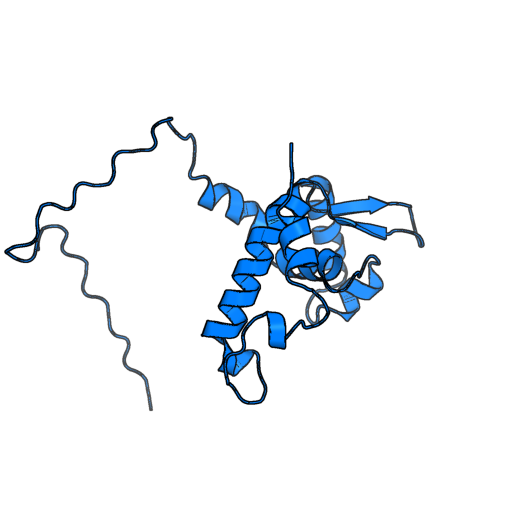5.75 109 ARG A O 1
ATOM 895 N N . GLY A 1 110 ? -7.340 -5.566 -3.511 1.00 95.56 110 GLY A N 1
ATOM 896 C CA . GLY A 1 110 ? -6.059 -5.700 -2.816 1.00 95.56 110 GLY A CA 1
ATOM 897 C C . GLY A 1 110 ? -5.389 -7.030 -3.134 1.00 95.56 110 GLY A C 1
ATOM 898 O O . GLY A 1 110 ? -4.194 -7.052 -3.400 1.00 95.56 110 GLY A O 1
ATOM 899 N N . THR A 1 111 ? -6.178 -8.107 -3.175 1.00 93.38 111 THR A N 1
ATOM 900 C CA . THR A 1 111 ? -5.733 -9.451 -3.566 1.00 93.38 111 THR A CA 1
ATOM 901 C C . THR A 1 111 ? -5.222 -9.448 -5.006 1.00 93.38 111 THR A C 1
ATOM 903 O O . THR A 1 111 ? -4.112 -9.902 -5.254 1.00 93.38 111 THR A O 1
ATOM 906 N N . ASP A 1 112 ? -5.962 -8.824 -5.930 1.00 93.50 112 ASP A N 1
ATOM 907 C CA . ASP A 1 112 ? -5.547 -8.686 -7.338 1.00 93.50 112 ASP A CA 1
ATOM 908 C C . ASP A 1 112 ? -4.254 -7.864 -7.509 1.00 93.50 112 ASP A C 1
ATOM 910 O O . ASP A 1 112 ? -3.546 -8.003 -8.505 1.00 93.50 112 ASP A O 1
ATOM 914 N N . ALA A 1 113 ? -3.921 -7.008 -6.537 1.00 94.69 113 ALA A N 1
ATOM 915 C CA . ALA A 1 113 ? -2.707 -6.195 -6.544 1.00 94.69 113 ALA A CA 1
ATOM 916 C C . ALA A 1 113 ? -1.481 -6.899 -5.928 1.00 94.69 113 ALA A C 1
ATOM 918 O O . ALA A 1 113 ? -0.359 -6.413 -6.099 1.00 94.69 113 ALA A O 1
ATOM 919 N N . LEU A 1 114 ? -1.653 -8.029 -5.231 1.00 91.50 114 LEU A N 1
ATOM 920 C CA . LEU A 1 114 ? -0.541 -8.789 -4.640 1.00 91.50 114 LEU A CA 1
ATOM 921 C C . LEU A 1 114 ? 0.485 -9.261 -5.681 1.00 91.50 114 LEU A C 1
ATOM 923 O O . LEU A 1 114 ? 1.677 -9.075 -5.429 1.00 91.50 114 LEU A O 1
ATOM 927 N N . PRO A 1 115 ? 0.077 -9.747 -6.870 1.00 90.50 115 PRO A N 1
ATOM 928 C CA . PRO A 1 115 ? 0.985 -9.993 -7.986 1.00 90.50 115 PRO A CA 1
ATOM 929 C C . PRO A 1 115 ? 1.967 -8.859 -8.276 1.00 90.50 115 PRO A C 1
ATOM 931 O O . PRO A 1 115 ? 3.175 -9.062 -8.414 1.00 90.50 115 PRO A O 1
ATOM 934 N N . ILE A 1 116 ? 1.441 -7.637 -8.317 1.00 94.31 116 ILE A N 1
ATOM 935 C CA . ILE A 1 116 ? 2.211 -6.434 -8.620 1.00 94.31 116 ILE A CA 1
ATOM 936 C C . ILE A 1 116 ? 3.146 -6.112 -7.454 1.00 94.31 116 ILE A C 1
ATOM 938 O O . ILE A 1 116 ? 4.311 -5.780 -7.668 1.00 94.31 116 ILE A O 1
ATOM 942 N N . LEU A 1 117 ? 2.664 -6.249 -6.217 1.00 93.12 117 LEU A N 1
ATOM 943 C CA . LEU A 1 117 ? 3.473 -6.042 -5.019 1.00 93.12 117 LEU A CA 1
ATOM 944 C C . LEU A 1 117 ? 4.669 -7.008 -4.956 1.00 93.12 117 LEU A C 1
ATOM 946 O O . LEU A 1 117 ? 5.777 -6.576 -4.641 1.00 93.12 117 LEU A O 1
ATOM 950 N N . VAL A 1 118 ? 4.472 -8.287 -5.287 1.00 90.44 118 VAL A N 1
ATOM 951 C CA . VAL A 1 118 ? 5.552 -9.288 -5.339 1.00 90.44 118 VAL A CA 1
ATOM 952 C C . VAL A 1 118 ? 6.574 -8.924 -6.415 1.00 90.44 118 VAL A C 1
ATOM 954 O O . VAL A 1 118 ? 7.776 -8.927 -6.143 1.00 90.44 118 VAL A O 1
ATOM 957 N N . ALA A 1 119 ? 6.114 -8.543 -7.609 1.00 91.75 119 ALA A N 1
ATOM 958 C CA . ALA A 1 119 ? 6.998 -8.107 -8.688 1.00 91.75 119 ALA A CA 1
ATOM 959 C C . ALA A 1 119 ? 7.817 -6.863 -8.296 1.00 91.75 119 ALA A C 1
ATOM 961 O O . ALA A 1 119 ? 9.022 -6.807 -8.549 1.00 91.75 119 ALA A O 1
ATOM 962 N N . LEU A 1 120 ? 7.195 -5.892 -7.615 1.00 94.44 120 LEU A N 1
ATOM 963 C CA . LEU A 1 120 ? 7.885 -4.719 -7.070 1.00 94.44 120 LEU A CA 1
ATOM 964 C C . LEU A 1 120 ? 8.943 -5.110 -6.035 1.00 94.44 120 LEU A C 1
ATOM 966 O O . LEU A 1 120 ? 10.051 -4.572 -6.059 1.00 94.44 120 LEU A O 1
ATOM 970 N N . PHE A 1 121 ? 8.627 -6.062 -5.155 1.00 92.06 121 PHE A N 1
ATOM 971 C CA . PHE A 1 121 ? 9.567 -6.562 -4.157 1.00 92.06 121 PHE A CA 1
ATOM 972 C C . PHE A 1 121 ? 10.793 -7.188 -4.832 1.00 92.06 121 PHE A C 1
ATOM 974 O O . PHE A 1 121 ? 11.917 -6.760 -4.582 1.00 92.06 121 PHE A O 1
ATOM 981 N N . GLN A 1 122 ? 10.584 -8.129 -5.759 1.00 92.12 122 GLN A N 1
ATOM 982 C CA . GLN A 1 122 ? 11.656 -8.786 -6.519 1.00 92.12 122 GLN A CA 1
ATOM 983 C C . GLN A 1 122 ? 12.512 -7.789 -7.305 1.00 92.12 122 GLN A C 1
ATOM 985 O O . GLN A 1 122 ? 13.741 -7.892 -7.315 1.00 92.12 122 GLN A O 1
ATOM 990 N N . TYR A 1 123 ? 11.875 -6.800 -7.938 1.00 95.44 123 TYR A N 1
ATOM 991 C CA . TYR A 1 123 ? 12.582 -5.734 -8.636 1.00 95.44 123 TYR A CA 1
ATOM 992 C C . TYR A 1 123 ? 13.508 -4.964 -7.687 1.00 95.44 123 TYR A C 1
ATOM 994 O O . TYR A 1 123 ? 14.659 -4.706 -8.046 1.00 95.44 123 TYR A O 1
ATOM 1002 N N . GLY A 1 124 ? 13.032 -4.632 -6.482 1.00 95.75 124 GLY A N 1
ATOM 1003 C CA . GLY A 1 124 ? 13.816 -3.966 -5.443 1.00 95.75 124 GLY A CA 1
ATOM 1004 C C . GLY A 1 124 ? 15.016 -4.797 -4.992 1.00 95.75 124 GLY A C 1
ATOM 1005 O O . GLY A 1 124 ? 16.137 -4.295 -5.011 1.00 95.75 124 GLY A O 1
ATOM 1006 N N . LEU A 1 125 ? 14.815 -6.085 -4.691 1.00 94.06 125 LEU A N 1
ATOM 1007 C CA . LEU A 1 125 ? 15.908 -6.974 -4.276 1.00 94.06 125 LEU A CA 1
ATOM 1008 C C . LEU A 1 125 ? 17.019 -7.082 -5.331 1.00 94.06 125 LEU A C 1
ATOM 1010 O O . LEU A 1 125 ? 18.191 -7.213 -4.987 1.00 94.06 125 LEU A O 1
ATOM 1014 N N . LYS A 1 126 ? 16.657 -7.040 -6.619 1.00 94.31 126 LYS A N 1
ATOM 1015 C CA . LYS A 1 126 ? 17.610 -7.160 -7.728 1.00 94.31 126 LYS A CA 1
ATOM 1016 C C . LYS A 1 126 ? 18.305 -5.841 -8.068 1.00 94.31 126 LYS A C 1
ATOM 1018 O O . LYS A 1 126 ? 19.508 -5.839 -8.302 1.00 94.31 126 LYS A O 1
ATOM 1023 N N . ASN A 1 127 ? 17.551 -4.745 -8.159 1.00 97.12 127 ASN A N 1
ATOM 1024 C CA . ASN A 1 127 ? 18.024 -3.492 -8.767 1.00 97.12 127 ASN A CA 1
ATOM 1025 C C . ASN A 1 127 ? 18.322 -2.381 -7.754 1.00 97.12 127 ASN A C 1
ATOM 1027 O O . ASN A 1 127 ? 18.806 -1.323 -8.142 1.00 97.12 127 ASN A O 1
ATOM 1031 N N . ARG A 1 128 ? 17.984 -2.588 -6.480 1.00 96.88 128 ARG A N 1
ATOM 1032 C CA . ARG A 1 128 ? 18.183 -1.627 -5.384 1.00 96.88 128 ARG A CA 1
ATOM 1033 C C . ARG A 1 128 ? 18.914 -2.288 -4.216 1.00 96.88 128 ARG A C 1
ATOM 1035 O O . ARG A 1 128 ? 18.686 -1.947 -3.062 1.00 96.88 128 ARG A O 1
ATOM 1042 N N . ALA A 1 129 ? 19.736 -3.295 -4.510 1.00 95.12 129 ALA A N 1
ATOM 1043 C CA . ALA A 1 129 ? 20.395 -4.117 -3.501 1.00 95.12 129 ALA A CA 1
ATOM 1044 C C . ALA A 1 129 ? 21.309 -3.302 -2.573 1.00 95.12 129 ALA A C 1
ATOM 1046 O O . ALA A 1 129 ? 21.383 -3.603 -1.388 1.00 95.12 129 ALA A O 1
ATOM 1047 N N . ASP A 1 130 ? 21.939 -2.256 -3.105 1.00 96.06 130 ASP A N 1
ATOM 1048 C CA . ASP A 1 130 ? 22.765 -1.276 -2.395 1.00 96.06 130 ASP A CA 1
ATOM 1049 C C . ASP A 1 130 ? 21.991 -0.469 -1.343 1.00 96.06 130 ASP A C 1
ATOM 1051 O O . ASP A 1 130 ? 22.564 -0.051 -0.341 1.00 96.06 130 ASP A O 1
ATOM 1055 N N . GLU A 1 131 ? 20.68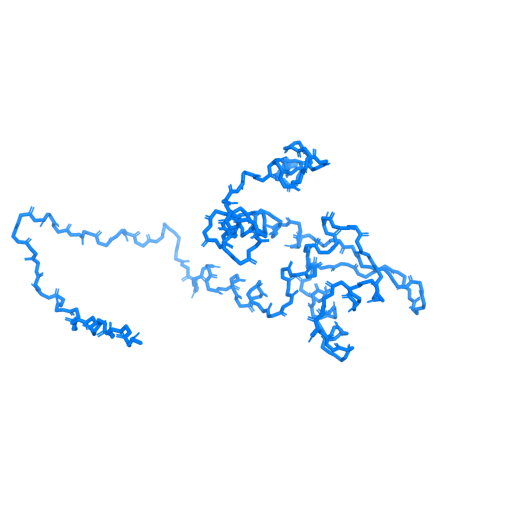9 -0.279 -1.549 1.00 95.88 131 GLU A N 1
ATOM 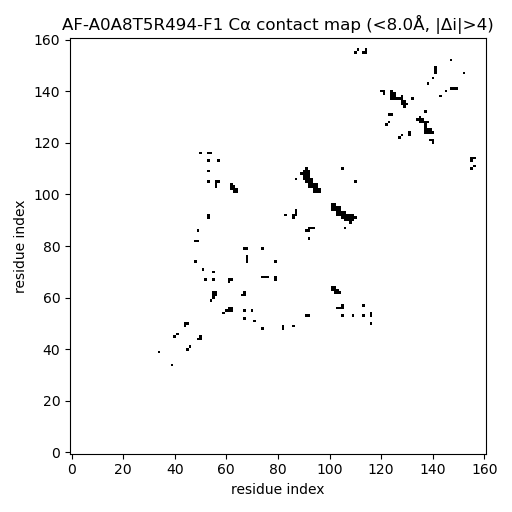1056 C CA . GLU A 1 131 ? 19.809 0.405 -0.599 1.00 95.88 131 GLU A CA 1
ATOM 1057 C C . GLU A 1 131 ? 19.049 -0.560 0.317 1.00 95.88 131 GLU A C 1
ATOM 1059 O O . GLU A 1 131 ? 18.655 -0.187 1.421 1.00 95.88 131 GLU A O 1
ATOM 1064 N N . VAL A 1 132 ? 18.801 -1.787 -0.149 1.00 94.44 132 VAL A N 1
ATOM 1065 C CA . VAL A 1 132 ? 17.968 -2.777 0.550 1.00 94.44 132 VAL A CA 1
ATOM 1066 C C . VAL A 1 132 ? 18.782 -3.654 1.504 1.00 94.44 132 VAL A C 1
ATOM 1068 O O . VAL A 1 132 ? 18.295 -3.969 2.589 1.00 94.44 132 VAL A O 1
ATOM 1071 N N . PHE A 1 133 ? 19.997 -4.064 1.131 1.00 95.38 133 PHE A N 1
ATOM 1072 C CA . PHE A 1 133 ? 20.809 -5.002 1.909 1.00 95.38 133 PHE A CA 1
ATOM 1073 C C . PHE A 1 133 ? 22.055 -4.336 2.483 1.00 95.38 133 PHE A C 1
ATOM 1075 O O . PHE A 1 133 ? 22.754 -3.599 1.795 1.00 95.38 133 PHE A O 1
ATOM 1082 N N . THR A 1 134 ? 22.403 -4.679 3.725 1.00 95.38 134 THR A N 1
ATOM 1083 C CA . THR A 1 134 ? 23.602 -4.155 4.403 1.00 95.38 134 THR A CA 1
ATOM 1084 C C . THR A 1 134 ? 24.901 -4.468 3.653 1.00 95.38 134 THR A C 1
ATOM 1086 O O . THR A 1 134 ? 25.849 -3.692 3.721 1.00 95.38 134 THR A O 1
ATOM 1089 N N . ASP A 1 135 ? 24.961 -5.598 2.939 1.00 95.50 135 ASP A N 1
ATOM 1090 C CA . ASP A 1 135 ? 26.120 -5.996 2.129 1.00 95.50 135 ASP A CA 1
ATOM 1091 C C . ASP A 1 135 ? 26.052 -5.502 0.671 1.00 95.50 135 ASP A C 1
ATOM 1093 O O . ASP A 1 135 ? 26.981 -5.742 -0.103 1.00 95.50 135 ASP A O 1
ATOM 1097 N N . GLY A 1 136 ? 24.958 -4.834 0.290 1.00 95.38 136 GLY A N 1
ATOM 1098 C CA . GLY A 1 136 ? 24.705 -4.314 -1.050 1.00 95.38 136 GLY A CA 1
ATOM 1099 C C . GLY A 1 136 ? 24.502 -5.371 -2.138 1.00 95.38 136 GLY A C 1
ATOM 1100 O O . GLY A 1 136 ? 24.506 -5.032 -3.323 1.00 95.38 136 GLY A O 1
ATOM 1101 N N . ARG A 1 137 ? 24.371 -6.658 -1.792 1.00 95.38 137 ARG A N 1
ATOM 1102 C CA . ARG A 1 137 ? 24.344 -7.742 -2.781 1.00 95.38 137 ARG A CA 1
ATOM 1103 C C . ARG A 1 137 ? 22.914 -8.231 -3.025 1.00 95.38 137 ARG A C 1
ATOM 1105 O O . ARG A 1 137 ? 22.218 -8.545 -2.063 1.00 95.38 137 ARG A O 1
ATOM 1112 N N . PRO A 1 138 ? 22.479 -8.384 -4.289 1.00 95.00 138 PRO A N 1
ATOM 1113 C CA . PRO A 1 138 ? 21.125 -8.831 -4.599 1.00 95.00 138 PRO A CA 1
ATOM 1114 C C . PRO A 1 138 ? 20.893 -10.263 -4.117 1.00 95.00 138 PRO A C 1
ATOM 1116 O O . PRO A 1 138 ? 21.821 -11.075 -4.106 1.00 95.00 138 PRO A O 1
ATOM 1119 N N . ARG A 1 139 ? 19.647 -10.574 -3.745 1.00 90.31 139 ARG A N 1
ATOM 1120 C CA . ARG A 1 139 ? 19.203 -11.908 -3.314 1.00 90.31 139 ARG A CA 1
ATOM 1121 C C . ARG A 1 139 ? 17.892 -12.304 -3.983 1.00 90.31 139 ARG A C 1
ATOM 1123 O O . ARG A 1 139 ? 17.059 -11.430 -4.239 1.00 90.31 139 ARG A O 1
ATOM 1130 N N . PRO A 1 140 ? 17.682 -13.597 -4.277 1.00 86.94 140 PRO A N 1
ATOM 1131 C CA . PRO A 1 140 ? 16.384 -14.072 -4.727 1.00 86.94 140 PRO A CA 1
ATOM 1132 C C . PRO A 1 140 ? 15.354 -13.945 -3.598 1.00 86.94 140 PRO A C 1
ATOM 1134 O O . PRO A 1 140 ? 15.692 -14.005 -2.416 1.00 86.94 140 PRO A O 1
ATOM 1137 N N . LEU A 1 141 ? 14.079 -13.815 -3.969 1.00 83.06 141 LEU A N 1
ATOM 1138 C CA . LEU A 1 141 ? 12.990 -13.633 -3.005 1.00 83.06 141 LEU A CA 1
ATOM 1139 C C . LEU A 1 141 ? 12.953 -14.730 -1.930 1.00 83.06 141 LEU A C 1
ATOM 1141 O O . LEU A 1 141 ? 12.790 -14.409 -0.759 1.00 83.06 141 LEU A O 1
ATOM 1145 N N . GLY A 1 142 ? 13.160 -15.993 -2.315 1.00 81.44 142 GLY A N 1
ATOM 1146 C CA . GLY A 1 142 ? 13.120 -17.130 -1.388 1.00 81.44 142 GLY A CA 1
ATOM 1147 C C . GLY A 1 142 ? 14.227 -17.135 -0.328 1.00 81.44 142 GLY A C 1
ATOM 1148 O O . GLY A 1 142 ? 14.052 -17.745 0.718 1.00 81.44 142 GLY A O 1
ATOM 1149 N N . GLU A 1 143 ? 15.342 -16.431 -0.552 1.00 86.06 143 GLU A N 1
ATOM 1150 C CA . GLU A 1 143 ? 16.384 -16.272 0.475 1.00 86.06 143 GLU A CA 1
ATOM 1151 C C . GLU A 1 143 ? 16.013 -15.179 1.485 1.00 86.06 143 GLU A C 1
ATOM 1153 O O . GLU A 1 143 ? 16.290 -15.305 2.674 1.00 86.06 143 GLU A O 1
ATOM 1158 N N . VAL A 1 144 ? 15.360 -14.111 1.019 1.00 84.69 144 VAL A N 1
ATOM 1159 C CA . VAL A 1 144 ? 14.946 -12.986 1.871 1.00 84.69 144 VAL A CA 1
ATOM 1160 C C . VAL A 1 144 ? 13.713 -13.339 2.696 1.00 84.69 144 VAL A C 1
ATOM 1162 O O . VAL A 1 144 ? 13.599 -12.928 3.848 1.00 84.69 144 VAL A O 1
ATOM 1165 N N . MET A 1 145 ? 12.796 -14.109 2.111 1.00 76.50 145 MET A N 1
ATOM 1166 C CA . MET A 1 145 ? 11.508 -14.452 2.707 1.00 76.50 145 MET A CA 1
ATOM 1167 C C . MET A 1 145 ? 11.301 -15.981 2.748 1.00 76.50 145 MET A C 1
ATOM 1169 O O . MET A 1 145 ? 10.407 -16.491 2.078 1.00 76.50 145 MET A O 1
ATOM 1173 N N . PRO A 1 146 ? 12.102 -16.734 3.528 1.00 61.19 146 PRO A N 1
ATOM 1174 C CA . PRO A 1 146 ? 12.127 -18.202 3.483 1.00 61.19 146 PRO A CA 1
ATOM 1175 C C . PRO A 1 146 ? 10.867 -18.899 4.029 1.00 61.19 146 PRO A C 1
ATOM 1177 O O . PRO A 1 146 ? 10.659 -20.071 3.738 1.00 61.19 146 PRO A O 1
ATOM 1180 N N . SER A 1 147 ? 10.022 -18.210 4.809 1.00 62.12 147 SER A N 1
ATOM 1181 C CA . SER A 1 147 ? 8.745 -18.740 5.328 1.00 62.12 147 SER A CA 1
ATOM 1182 C C . SER A 1 147 ? 7.519 -18.335 4.503 1.00 62.12 147 SER A C 1
ATOM 1184 O O . SER A 1 147 ? 6.397 -18.698 4.851 1.00 62.12 147 SER A O 1
ATOM 1186 N N . TRP A 1 148 ? 7.717 -17.558 3.436 1.00 61.59 148 TRP A N 1
ATOM 1187 C CA . TRP A 1 148 ? 6.719 -17.357 2.391 1.00 61.59 148 TRP A CA 1
ATOM 1188 C C . TRP A 1 148 ? 7.117 -18.297 1.271 1.00 61.59 148 TRP A C 1
ATOM 1190 O O . TRP A 1 148 ? 7.807 -17.901 0.330 1.00 61.59 148 TRP A O 1
ATOM 1200 N N . ASP A 1 149 ? 6.786 -19.573 1.443 1.00 57.81 149 ASP A N 1
ATOM 1201 C CA . ASP A 1 149 ? 7.053 -20.547 0.400 1.00 57.81 149 ASP A CA 1
ATOM 1202 C C . ASP A 1 149 ? 6.416 -20.072 -0.912 1.00 57.81 149 ASP A C 1
ATOM 1204 O O . ASP A 1 149 ? 5.452 -19.296 -0.951 1.00 57.81 149 ASP A O 1
ATOM 1208 N N . ALA A 1 150 ? 7.027 -20.475 -2.024 1.00 56.19 150 ALA A N 1
ATOM 1209 C CA . ALA A 1 150 ? 6.499 -20.162 -3.341 1.00 56.19 150 ALA A CA 1
ATOM 1210 C C . ALA A 1 150 ? 5.016 -20.552 -3.436 1.00 56.19 150 ALA A C 1
ATOM 1212 O O . ALA A 1 150 ? 4.287 -19.854 -4.118 1.00 56.19 150 ALA A O 1
ATOM 1213 N N . ASP A 1 151 ? 4.569 -21.557 -2.681 1.00 56.69 151 ASP A N 1
ATOM 1214 C CA . ASP A 1 151 ? 3.179 -21.993 -2.554 1.00 56.69 151 ASP A CA 1
ATOM 1215 C C . ASP A 1 151 ? 2.275 -20.948 -1.874 1.00 56.69 151 ASP A C 1
ATOM 1217 O O . ASP A 1 151 ? 1.181 -20.681 -2.363 1.00 56.69 151 ASP A O 1
ATOM 1221 N N . PHE A 1 152 ? 2.714 -20.263 -0.811 1.00 66.75 152 PHE A N 1
ATOM 1222 C CA . PHE A 1 152 ? 1.992 -19.125 -0.235 1.00 66.75 152 PHE A CA 1
ATOM 1223 C C . PHE A 1 152 ? 1.886 -17.993 -1.249 1.00 66.75 152 PHE A C 1
ATOM 1225 O O . PHE A 1 152 ? 0.821 -17.413 -1.399 1.00 66.75 152 PHE A O 1
ATOM 1232 N N . ILE A 1 153 ? 2.961 -17.687 -1.976 1.00 62.78 153 ILE A N 1
ATOM 1233 C CA . ILE A 1 153 ? 2.930 -16.639 -2.996 1.00 62.78 153 ILE A CA 1
ATOM 1234 C C . ILE A 1 153 ? 2.026 -17.051 -4.159 1.00 62.78 153 ILE A C 1
ATOM 1236 O O . ILE A 1 153 ? 1.139 -16.279 -4.487 1.00 62.78 153 ILE A O 1
ATOM 1240 N N . LEU A 1 154 ? 2.189 -18.250 -4.721 1.00 58.91 154 LEU A N 1
ATOM 1241 C CA . LEU A 1 154 ? 1.402 -18.820 -5.821 1.00 58.91 154 LEU A CA 1
ATOM 1242 C C . LEU A 1 154 ? -0.072 -18.996 -5.448 1.00 58.91 154 LEU A C 1
ATOM 1244 O O . LEU A 1 154 ? -0.924 -18.677 -6.265 1.00 58.91 154 LEU A O 1
ATOM 1248 N N . SER A 1 155 ? -0.395 -19.349 -4.201 1.00 65.12 155 SER A N 1
ATOM 1249 C CA . SER A 1 155 ? -1.783 -19.387 -3.710 1.00 65.12 155 SER A CA 1
ATOM 1250 C C . SER A 1 155 ? -2.447 -18.005 -3.638 1.00 65.12 155 SER A C 1
ATOM 1252 O O . SER A 1 155 ? -3.670 -17.919 -3.564 1.00 65.12 155 SER A O 1
ATOM 1254 N N . LEU A 1 156 ? -1.679 -16.906 -3.710 1.00 61.28 156 LEU A N 1
ATOM 1255 C CA . LEU A 1 156 ? -2.232 -15.561 -3.929 1.00 61.28 156 LEU A CA 1
ATOM 1256 C C . LEU A 1 156 ? -2.576 -15.297 -5.407 1.00 61.28 156 LEU A C 1
ATOM 1258 O O . LEU A 1 156 ? -3.350 -14.376 -5.673 1.00 61.28 156 LEU A O 1
ATOM 1262 N N . PHE A 1 157 ? -2.004 -16.057 -6.352 1.00 56.88 157 PHE A N 1
ATOM 1263 C CA . PHE A 1 157 ? -2.272 -15.967 -7.798 1.00 56.88 157 PHE A CA 1
ATOM 1264 C C . PHE A 1 157 ? -3.256 -17.034 -8.288 1.00 56.88 157 PHE A C 1
ATOM 1266 O O . PHE A 1 157 ? -3.942 -16.782 -9.278 1.00 56.88 157 PHE A O 1
ATOM 1273 N N . ASP A 1 158 ? -3.362 -18.177 -7.604 1.00 53.09 158 ASP A N 1
ATOM 1274 C CA . ASP A 1 158 ? -4.347 -19.227 -7.881 1.00 53.09 158 ASP A CA 1
ATOM 1275 C C . ASP A 1 158 ? -5.741 -18.776 -7.429 1.00 53.09 158 ASP A C 1
ATOM 1277 O O . ASP A 1 158 ? -6.294 -19.186 -6.408 1.00 53.09 158 ASP A O 1
ATOM 1281 N N . LYS A 1 159 ? -6.329 -17.890 -8.231 1.00 48.69 159 LYS A N 1
ATOM 1282 C CA . LYS A 1 159 ? -7.776 -17.754 -8.343 1.00 48.69 159 LYS A CA 1
ATOM 1283 C C . LYS A 1 159 ? -8.232 -18.638 -9.499 1.00 48.69 159 LYS A C 1
ATOM 1285 O O . LYS A 1 159 ? -8.400 -18.160 -10.614 1.00 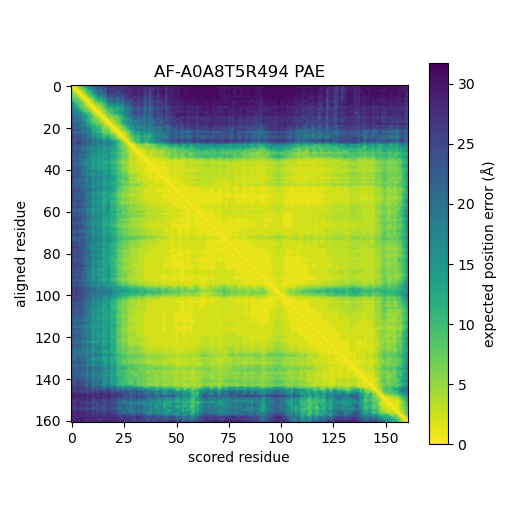48.69 159 LYS A O 1
ATOM 1290 N N . GLU A 1 160 ? -8.442 -19.923 -9.231 1.00 34.81 160 GLU A N 1
ATOM 1291 C CA . GLU A 1 160 ? -9.425 -20.690 -10.000 1.00 34.81 160 GLU A CA 1
ATOM 1292 C C . GLU A 1 160 ? -10.804 -20.056 -9.734 1.00 34.81 160 GLU A C 1
ATOM 1294 O O . GLU A 1 160 ? -11.420 -20.279 -8.687 1.00 34.81 160 GLU A O 1
ATOM 1299 N N . ALA A 1 161 ? -11.223 -19.181 -10.653 1.00 37.06 161 ALA A N 1
ATOM 1300 C CA . ALA A 1 161 ? -12.611 -18.838 -10.962 1.00 37.06 161 ALA A CA 1
ATOM 1301 C C . ALA A 1 161 ? -12.696 -18.308 -12.402 1.00 37.06 161 ALA A C 1
ATOM 1303 O O . ALA A 1 161 ? -11.985 -17.321 -12.707 1.00 37.06 161 ALA A O 1
#

Mean predicted aligned error: 10.15 Å